Protein AF-A0A1A9S3E0-F1 (afdb_monomer_lite)

Organism: NCBI:txid1795827

Sequence (130 aa):
MSVSILYFEENRPSADYAGYGEVNRFRLPEAFEASPITLRRKGKSIAAWEFGWGAASAVYRPGSELPQQLSQFIAERLRHPCVQPVLFIFINDNHADLNPDKHQPASIPLADLPELFARKTFNGLFLIEK

Foldseek 3Di:
DWKKKKKAKDFDDDPDPPLLVCHRVDDQDPPAPWDWDWDADPNDTGIIIMRTFDDPPDDGDGPVCPLVSVLVVVVVQVVRVGIWMKMFMADPPDPVPDDLVVADEDEDESVCSVVVSVVPPRGHMYTYDD

Secondary structure (DSSP, 8-state):
-EEEEEEEEEE---S--GGGGGTT-----TT--EEEEEEEETTEEEEEEEEEEEE-SS-----TTHHHHHHHHHHHHTTSTTEEEEEEEEEES-GGG--GGGSPEEEEEGGGHHHHHHTT--SEEEEEE-

Structure (mmCIF, N/CA/C/O backbone):
data_AF-A0A1A9S3E0-F1
#
_entry.id   AF-A0A1A9S3E0-F1
#
loop_
_atom_site.group_PDB
_atom_site.id
_atom_site.type_symbol
_atom_site.label_atom_id
_atom_site.label_alt_id
_atom_site.label_comp_id
_atom_site.label_asym_id
_atom_site.label_entity_id
_atom_site.label_seq_id
_atom_site.pdbx_PDB_ins_code
_atom_site.Cartn_x
_atom_site.Cartn_y
_atom_site.Cartn_z
_atom_site.occupancy
_atom_site.B_iso_or_equiv
_atom_site.auth_seq_id
_atom_site.auth_comp_id
_atom_site.auth_asym_id
_atom_site.auth_atom_id
_atom_site.pdbx_PDB_model_num
ATOM 1 N N . MET A 1 1 ? -1.363 20.409 -11.982 1.00 60.81 1 MET A N 1
ATOM 2 C CA . MET A 1 1 ? -2.039 19.111 -11.853 1.00 60.81 1 MET A CA 1
ATOM 3 C C . MET A 1 1 ? -1.028 18.030 -12.184 1.00 60.81 1 MET A C 1
ATOM 5 O O . MET A 1 1 ? -0.553 17.980 -13.317 1.00 60.81 1 MET A O 1
ATOM 9 N N . SER A 1 2 ? -0.632 17.237 -11.203 1.00 68.88 2 SER A N 1
ATOM 10 C CA . SER A 1 2 ? 0.122 15.991 -11.390 1.00 68.88 2 SER A CA 1
ATOM 11 C C . SER A 1 2 ? -0.699 14.848 -10.813 1.00 68.88 2 SER A C 1
ATOM 13 O O . SER A 1 2 ? -1.642 15.087 -10.064 1.00 68.88 2 SER A O 1
ATOM 15 N N . VAL A 1 3 ? -0.395 13.611 -11.178 1.00 75.62 3 VAL A N 1
ATOM 16 C CA . VAL A 1 3 ? -0.936 12.461 -10.448 1.00 75.62 3 VAL A CA 1
ATOM 17 C C . VAL A 1 3 ? 0.118 12.081 -9.411 1.00 75.62 3 VAL A C 1
ATOM 19 O O . VAL A 1 3 ? 1.313 12.275 -9.635 1.00 75.62 3 VAL A O 1
ATOM 22 N N . SER A 1 4 ? -0.306 11.567 -8.268 1.00 81.62 4 SER A N 1
ATOM 23 C CA . SER A 1 4 ? 0.590 10.985 -7.270 1.00 81.62 4 SER A CA 1
ATOM 24 C C . SER A 1 4 ? 0.012 9.652 -6.807 1.00 81.62 4 SER A C 1
ATOM 26 O O . SER A 1 4 ? -1.210 9.482 -6.734 1.00 81.62 4 SER A O 1
ATOM 28 N N . ILE A 1 5 ? 0.892 8.701 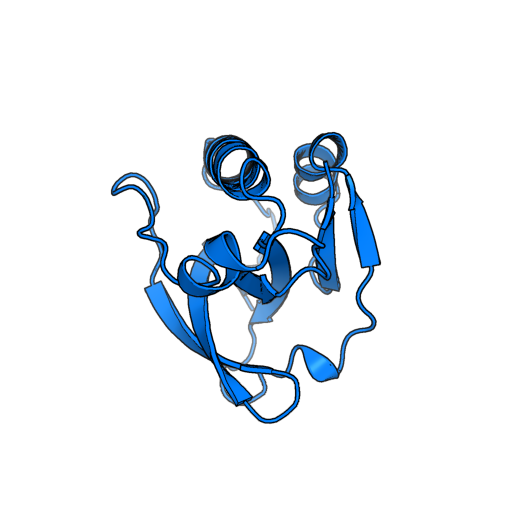-6.493 1.00 87.44 5 ILE A N 1
ATOM 29 C CA . ILE A 1 5 ? 0.526 7.450 -5.817 1.00 87.44 5 ILE A CA 1
ATOM 30 C C . ILE A 1 5 ? 1.126 7.495 -4.430 1.00 87.44 5 ILE A C 1
ATOM 32 O O . ILE A 1 5 ? 2.334 7.672 -4.302 1.00 87.44 5 ILE A O 1
ATOM 36 N N . LEU A 1 6 ? 0.319 7.247 -3.407 1.00 90.38 6 LEU A N 1
ATOM 37 C CA . LEU A 1 6 ? 0.833 6.878 -2.099 1.00 90.38 6 LEU A CA 1
ATOM 38 C C . LEU A 1 6 ? 0.734 5.377 -1.905 1.00 90.38 6 LEU A C 1
ATOM 40 O O . LEU A 1 6 ? -0.315 4.785 -2.151 1.00 90.38 6 LEU A O 1
ATOM 44 N N . TYR A 1 7 ? 1.804 4.794 -1.388 1.00 93.38 7 TYR A N 1
ATOM 45 C CA . TYR A 1 7 ? 1.800 3.459 -0.817 1.00 93.38 7 TYR A CA 1
ATOM 46 C C . TYR A 1 7 ? 1.970 3.535 0.695 1.00 93.38 7 TYR A C 1
ATOM 48 O O . TYR A 1 7 ? 2.854 4.229 1.202 1.00 93.38 7 TYR A O 1
ATOM 56 N N . PHE A 1 8 ? 1.143 2.786 1.411 1.00 94.06 8 PHE A N 1
ATOM 57 C CA . PHE A 1 8 ? 1.281 2.549 2.842 1.00 94.06 8 PHE A CA 1
ATOM 58 C C . PHE A 1 8 ? 0.666 1.199 3.203 1.00 94.06 8 PHE A C 1
ATOM 60 O O . PHE A 1 8 ? 0.013 0.552 2.385 1.00 94.06 8 PHE A O 1
ATOM 67 N N . GLU A 1 9 ? 0.872 0.769 4.444 1.00 94.44 9 GLU A N 1
ATOM 68 C CA . GLU A 1 9 ? 0.352 -0.505 4.931 1.00 94.44 9 GLU A CA 1
ATOM 69 C C . GLU A 1 9 ? -0.584 -0.303 6.121 1.00 94.44 9 GLU A C 1
ATOM 71 O O . GLU A 1 9 ? -0.327 0.502 7.019 1.00 94.44 9 GLU A O 1
ATOM 76 N N . GLU A 1 10 ? -1.672 -1.067 6.134 1.00 92.31 10 GLU A N 1
ATOM 77 C CA . GLU A 1 10 ? -2.578 -1.202 7.268 1.00 92.31 10 GLU A CA 1
ATOM 78 C C . GLU A 1 10 ? -2.469 -2.608 7.879 1.00 92.31 10 GLU A C 1
ATOM 80 O O . GLU A 1 10 ? -1.994 -3.561 7.258 1.00 92.31 10 GLU A O 1
ATOM 85 N N . ASN A 1 11 ? -2.927 -2.742 9.123 1.00 90.06 11 ASN A N 1
ATOM 86 C CA . ASN A 1 11 ? -3.035 -4.036 9.786 1.00 90.06 11 ASN A CA 1
ATOM 87 C C . ASN A 1 11 ? -4.195 -4.830 9.170 1.00 90.06 11 ASN A C 1
ATOM 89 O O . ASN A 1 11 ? -5.350 -4.407 9.265 1.00 90.06 11 ASN A O 1
ATOM 93 N N . ARG A 1 12 ? -3.905 -6.000 8.601 1.00 87.94 12 ARG A N 1
ATOM 94 C CA . ARG A 1 12 ? -4.914 -6.987 8.206 1.00 87.94 12 ARG A CA 1
ATOM 95 C C . ARG A 1 12 ? -5.275 -7.863 9.408 1.00 87.94 12 ARG A C 1
ATOM 97 O O . ARG A 1 12 ? -4.356 -8.394 10.027 1.00 87.94 12 ARG A O 1
ATOM 104 N N . PRO A 1 13 ? -6.569 -8.073 9.719 1.00 84.25 13 PRO A N 1
ATOM 105 C CA . PRO A 1 13 ? -6.980 -9.049 10.721 1.00 84.25 13 PRO A CA 1
ATOM 106 C C . PRO A 1 13 ? -6.394 -10.434 10.410 1.00 84.25 13 PRO A C 1
ATOM 108 O O . PRO A 1 13 ? -6.738 -11.059 9.411 1.00 84.25 13 PRO A O 1
ATOM 111 N N . SER A 1 14 ? -5.486 -10.889 11.266 1.00 79.19 14 SER A N 1
ATOM 112 C CA . SER A 1 14 ? -4.765 -12.158 11.162 1.00 79.19 14 SER A CA 1
ATOM 113 C C . SER A 1 14 ? -4.805 -12.884 12.506 1.00 79.19 14 SER A C 1
ATOM 115 O O . SER A 1 14 ? -4.752 -12.244 13.558 1.00 79.19 14 SER A O 1
ATOM 117 N N . ALA A 1 15 ? -4.896 -14.216 12.462 1.00 78.25 15 ALA A N 1
ATOM 118 C CA . ALA A 1 15 ? -4.786 -15.080 13.641 1.00 78.25 15 ALA A CA 1
ATOM 119 C C . ALA A 1 15 ? -3.337 -15.195 14.148 1.00 78.25 15 ALA A C 1
ATOM 121 O O . ALA A 1 15 ? -3.106 -15.478 15.321 1.00 78.25 15 ALA A O 1
ATOM 122 N N . ASP A 1 16 ? -2.366 -14.954 13.267 1.00 76.06 16 ASP A N 1
ATOM 123 C CA . ASP A 1 16 ? -0.959 -14.807 13.617 1.00 76.06 16 ASP A CA 1
ATOM 124 C C . ASP A 1 16 ? -0.673 -13.326 13.865 1.00 76.06 16 ASP A C 1
ATOM 126 O O . ASP A 1 16 ? -0.767 -12.525 12.939 1.00 76.06 16 ASP A O 1
ATOM 130 N N . TYR A 1 17 ? -0.369 -12.966 15.113 1.00 76.88 17 TYR A N 1
ATOM 131 C CA . TYR A 1 17 ? -0.098 -11.590 15.533 1.00 76.88 17 TYR A CA 1
ATOM 132 C C . TYR A 1 17 ? 1.384 -11.207 15.416 1.00 76.88 17 TYR A C 1
ATOM 134 O O . TYR A 1 17 ? 1.714 -10.025 15.542 1.00 76.88 17 TYR A O 1
ATOM 142 N N . ALA A 1 18 ? 2.283 -12.171 15.173 1.00 76.00 18 ALA A N 1
ATOM 143 C CA . ALA A 1 18 ? 3.722 -11.917 15.130 1.00 76.00 18 ALA A CA 1
ATOM 144 C C . ALA A 1 18 ? 4.102 -10.963 13.983 1.00 76.00 18 ALA A C 1
ATOM 146 O O . ALA A 1 18 ? 5.018 -10.155 14.120 1.00 76.00 18 ALA A O 1
ATOM 147 N N . GLY A 1 19 ? 3.350 -10.995 12.879 1.00 78.38 19 GLY A N 1
ATOM 148 C CA . GLY A 1 19 ? 3.583 -10.149 11.709 1.00 78.38 19 GLY A CA 1
ATOM 149 C C . GLY A 1 19 ? 3.102 -8.698 11.832 1.00 78.38 19 GLY A C 1
ATOM 150 O O . GLY A 1 19 ? 3.439 -7.894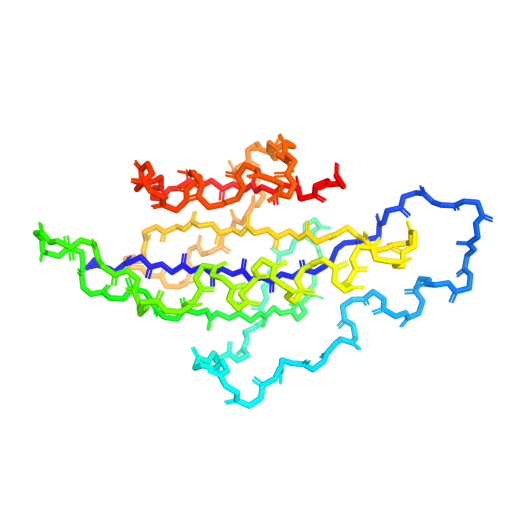 10.966 1.00 78.38 19 GLY A O 1
ATOM 151 N N . TYR A 1 20 ? 2.348 -8.312 12.872 1.00 84.56 20 TYR A N 1
ATOM 152 C CA . TYR A 1 20 ? 1.867 -6.924 12.996 1.00 84.56 20 TYR A CA 1
ATOM 153 C C . TYR A 1 20 ? 2.992 -5.915 13.236 1.00 84.56 20 TYR A C 1
ATOM 155 O O . TYR A 1 20 ? 2.855 -4.749 12.874 1.00 84.56 20 TYR A O 1
ATOM 163 N N . GLY A 1 21 ? 4.111 -6.351 13.822 1.00 82.88 21 GLY A N 1
ATOM 164 C CA . GLY A 1 21 ? 5.285 -5.498 14.020 1.00 82.88 21 GLY A CA 1
ATOM 165 C C . GLY A 1 21 ? 5.949 -5.056 12.713 1.00 82.88 21 GLY A C 1
ATOM 166 O O . GLY A 1 21 ? 6.648 -4.047 12.714 1.00 82.88 21 GLY A O 1
ATOM 167 N N . GLU A 1 22 ? 5.700 -5.777 11.617 1.00 82.75 22 GLU A N 1
ATOM 168 C CA . GLU A 1 22 ? 6.269 -5.525 10.288 1.00 82.75 22 GLU A CA 1
ATOM 169 C C . GLU A 1 22 ? 5.403 -4.590 9.434 1.00 82.75 22 GLU A C 1
ATOM 171 O O . GLU A 1 22 ? 5.854 -4.097 8.396 1.00 82.75 22 GLU A O 1
ATOM 176 N N . VAL A 1 23 ? 4.158 -4.342 9.855 1.00 87.19 23 VAL A N 1
ATOM 177 C CA . VAL A 1 23 ? 3.221 -3.487 9.125 1.00 87.19 23 VAL A CA 1
ATOM 178 C C . VAL A 1 23 ? 3.735 -2.057 9.131 1.00 87.19 23 VAL A C 1
ATOM 180 O O . VAL A 1 23 ? 4.006 -1.466 10.178 1.00 87.19 23 VAL A O 1
ATOM 183 N N . ASN A 1 24 ? 3.854 -1.494 7.933 1.00 85.19 24 ASN A N 1
ATOM 184 C CA . ASN A 1 24 ? 4.359 -0.151 7.685 1.00 85.19 24 ASN A CA 1
ATOM 185 C C . ASN A 1 24 ? 5.829 0.052 8.108 1.00 85.19 24 ASN A C 1
ATOM 187 O O . ASN A 1 24 ? 6.285 1.183 8.273 1.00 85.19 24 ASN A O 1
ATOM 191 N N . ARG A 1 25 ? 6.581 -1.047 8.274 1.00 83.81 25 ARG A N 1
ATOM 192 C CA . ARG A 1 25 ? 8.027 -1.066 8.552 1.00 83.81 25 ARG A CA 1
ATOM 193 C C . ARG A 1 25 ? 8.822 -1.653 7.388 1.00 83.81 25 ARG A C 1
ATOM 195 O O . ARG A 1 25 ? 9.680 -2.511 7.565 1.00 83.81 25 ARG A O 1
ATOM 202 N N . PHE A 1 26 ? 8.540 -1.188 6.180 1.00 84.62 26 PHE A N 1
ATOM 203 C CA . PHE A 1 26 ? 9.269 -1.582 4.978 1.00 84.62 26 PHE A CA 1
ATOM 204 C C . PHE A 1 26 ? 10.297 -0.518 4.581 1.00 84.62 26 PHE A C 1
ATOM 206 O O . PHE A 1 26 ? 10.203 0.652 4.955 1.00 84.62 26 PHE A O 1
ATOM 213 N N . ARG A 1 27 ? 11.274 -0.932 3.777 1.00 83.06 27 ARG A N 1
ATOM 214 C CA . ARG A 1 27 ? 12.124 -0.026 3.005 1.00 83.06 27 ARG A CA 1
ATOM 215 C C . ARG A 1 27 ? 11.789 -0.220 1.540 1.00 83.06 27 ARG A C 1
ATOM 217 O O . ARG A 1 27 ? 11.708 -1.363 1.089 1.00 83.06 27 ARG A O 1
ATOM 224 N N . LEU A 1 28 ? 11.577 0.876 0.820 1.00 84.19 28 LEU A N 1
ATOM 225 C CA . LEU A 1 28 ? 11.474 0.788 -0.627 1.00 84.19 28 LEU A CA 1
ATOM 226 C C . LEU A 1 28 ? 12.845 0.418 -1.212 1.00 84.19 28 LEU A C 1
ATOM 228 O O . LEU A 1 28 ? 13.858 0.949 -0.752 1.00 84.19 28 LEU A O 1
ATOM 232 N N . PRO A 1 29 ? 12.890 -0.492 -2.197 1.00 81.31 29 PRO A N 1
ATOM 233 C CA . PRO A 1 29 ? 14.074 -0.702 -3.021 1.00 81.31 29 PRO A CA 1
ATOM 234 C C . PRO A 1 29 ? 14.611 0.612 -3.604 1.00 81.31 29 PRO A C 1
ATOM 236 O O . PRO A 1 29 ? 13.826 1.474 -3.989 1.00 81.31 29 PRO A O 1
ATOM 239 N N . GLU A 1 30 ? 15.935 0.734 -3.738 1.00 73.69 30 GLU A N 1
ATOM 240 C CA . GLU A 1 30 ? 16.599 1.939 -4.280 1.00 73.69 30 GLU A CA 1
ATOM 241 C C . GLU A 1 30 ? 16.153 2.295 -5.706 1.00 73.69 30 GLU A C 1
ATOM 243 O O . GLU A 1 30 ? 16.253 3.444 -6.117 1.00 73.69 30 GLU A O 1
ATOM 248 N N . ALA A 1 31 ? 15.622 1.316 -6.447 1.00 73.38 31 ALA A N 1
ATOM 249 C CA . ALA A 1 31 ? 15.058 1.511 -7.779 1.00 73.38 31 ALA A CA 1
ATOM 250 C C . ALA A 1 31 ? 13.796 2.396 -7.792 1.00 73.38 31 ALA A C 1
ATOM 252 O O . ALA A 1 31 ? 13.410 2.884 -8.852 1.00 73.38 31 ALA A O 1
ATOM 253 N N . PHE A 1 32 ? 13.141 2.600 -6.644 1.00 76.44 32 PHE A N 1
ATOM 254 C CA . PHE A 1 32 ? 11.983 3.479 -6.558 1.00 76.44 32 PHE A CA 1
ATOM 255 C C . PHE A 1 32 ? 12.402 4.936 -6.372 1.00 76.44 32 PHE A C 1
ATOM 257 O O . PHE A 1 32 ? 12.920 5.329 -5.328 1.00 76.44 32 PHE A O 1
ATOM 264 N N . GLU A 1 33 ? 12.044 5.770 -7.342 1.00 79.12 33 GLU A N 1
ATOM 265 C CA . GLU A 1 33 ? 12.015 7.220 -7.167 1.00 79.12 33 GLU A CA 1
ATOM 266 C C . GLU A 1 33 ? 10.769 7.607 -6.353 1.00 79.12 33 GLU A C 1
ATOM 268 O O . GLU A 1 33 ? 9.690 7.862 -6.892 1.00 79.12 33 GLU A O 1
ATOM 273 N N . ALA A 1 34 ? 10.904 7.594 -5.026 1.00 83.25 34 ALA A N 1
ATOM 274 C CA . ALA A 1 34 ? 9.818 7.879 -4.096 1.00 83.25 34 ALA A CA 1
ATOM 275 C C . ALA A 1 34 ? 10.262 8.807 -2.964 1.00 83.25 34 ALA A C 1
ATOM 277 O O . ALA A 1 34 ? 11.401 8.753 -2.500 1.00 83.25 34 ALA A O 1
ATOM 278 N N . SER A 1 35 ? 9.339 9.636 -2.482 1.00 84.81 35 SER A N 1
ATOM 279 C CA . SER A 1 35 ? 9.559 10.522 -1.339 1.00 84.81 35 SER A CA 1
ATOM 280 C C . SER A 1 35 ? 8.808 10.012 -0.109 1.00 84.81 35 SER A C 1
ATOM 282 O O . SER A 1 35 ? 7.634 9.649 -0.219 1.00 84.81 35 SER A O 1
ATOM 284 N N . PRO A 1 36 ? 9.436 9.980 1.078 1.00 87.81 36 PRO A N 1
ATOM 285 C CA . PRO A 1 36 ? 8.726 9.651 2.303 1.00 87.81 36 PRO A CA 1
ATOM 286 C C . PRO A 1 36 ? 7.763 10.790 2.657 1.00 87.81 36 PRO A C 1
ATOM 288 O O . PRO A 1 36 ? 8.137 11.963 2.658 1.00 87.81 36 PRO A O 1
ATOM 291 N N . ILE A 1 37 ? 6.529 10.442 3.007 1.00 87.00 37 ILE A N 1
ATOM 292 C CA . ILE A 1 37 ? 5.504 11.386 3.451 1.00 87.00 37 ILE A CA 1
ATOM 293 C C . ILE A 1 37 ? 4.823 10.853 4.711 1.00 87.00 37 ILE A C 1
ATOM 295 O O . ILE A 1 37 ? 4.720 9.649 4.941 1.00 87.00 37 ILE A O 1
ATOM 299 N N . THR A 1 38 ? 4.358 11.764 5.560 1.00 87.81 38 THR A N 1
ATOM 300 C CA . THR A 1 38 ? 3.471 11.419 6.674 1.00 87.81 38 THR A CA 1
ATOM 301 C C . THR A 1 38 ? 2.053 11.806 6.303 1.00 87.81 38 THR A C 1
ATOM 303 O O . THR A 1 38 ? 1.802 12.963 5.973 1.00 87.81 38 THR A O 1
ATOM 306 N N . LEU A 1 39 ? 1.122 10.857 6.387 1.00 86.81 39 LEU A N 1
ATOM 307 C CA . LEU A 1 39 ? -0.291 11.110 6.120 1.00 86.81 39 LEU A CA 1
ATOM 308 C C . LEU A 1 39 ? -1.156 10.736 7.320 1.00 86.81 39 LEU A C 1
ATOM 310 O O . LEU A 1 39 ? -0.775 9.915 8.158 1.00 86.81 39 LEU A O 1
ATOM 314 N N . ARG A 1 40 ? -2.337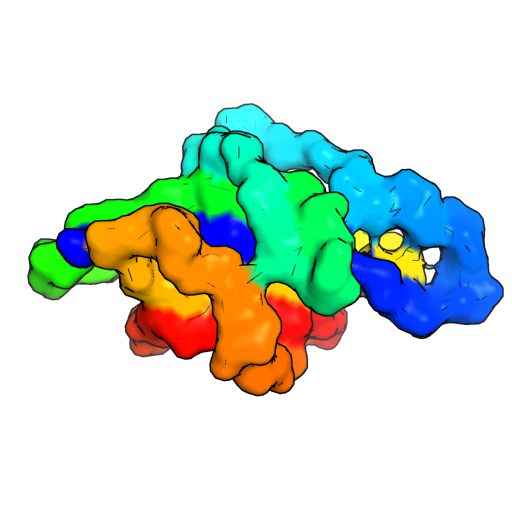 11.351 7.407 1.00 86.94 40 ARG A N 1
ATOM 315 C CA . ARG A 1 40 ? -3.320 11.056 8.450 1.00 86.94 40 ARG A CA 1
ATOM 316 C C . ARG A 1 40 ? -4.354 10.071 7.911 1.00 86.94 40 ARG A C 1
ATOM 318 O O . ARG A 1 40 ? -5.001 10.347 6.907 1.00 86.94 40 ARG A O 1
ATOM 325 N N . ARG A 1 41 ? -4.502 8.931 8.583 1.00 86.19 41 ARG A N 1
ATOM 326 C CA . ARG A 1 41 ? -5.432 7.853 8.219 1.00 86.19 41 ARG A CA 1
ATOM 327 C C . ARG A 1 41 ? -6.129 7.340 9.467 1.00 86.19 41 ARG A C 1
ATOM 329 O O . ARG A 1 41 ? -5.454 6.985 10.436 1.00 86.19 41 ARG A O 1
ATOM 336 N N . LYS A 1 42 ? -7.466 7.299 9.473 1.00 86.25 42 LYS A N 1
ATOM 337 C CA . LYS A 1 42 ? -8.263 6.800 10.616 1.00 86.25 42 LYS A CA 1
ATOM 338 C C . LYS A 1 42 ? -7.835 7.439 11.953 1.00 86.25 42 LYS A C 1
ATOM 340 O O . LYS A 1 42 ? -7.705 6.770 12.977 1.00 86.25 42 LYS A O 1
ATOM 345 N N . GLY A 1 43 ? -7.538 8.740 11.923 1.00 83.56 43 GLY A N 1
ATOM 346 C CA . GLY A 1 43 ? -7.106 9.516 13.091 1.00 83.56 43 GLY A CA 1
ATOM 347 C C . GLY A 1 43 ? -5.646 9.333 13.532 1.00 83.56 43 GLY A C 1
ATOM 348 O O . GLY A 1 43 ? -5.228 10.028 14.457 1.00 83.56 43 GLY A O 1
ATOM 349 N N . LYS A 1 44 ? -4.857 8.472 12.876 1.00 85.62 44 LYS A N 1
ATOM 350 C CA . LYS A 1 44 ? -3.441 8.220 13.190 1.00 85.62 44 LYS A CA 1
ATOM 351 C C . LYS A 1 44 ? -2.521 8.801 12.118 1.00 85.62 44 LYS A C 1
ATOM 353 O O . LYS A 1 44 ? -2.886 8.833 10.946 1.00 85.62 44 LYS A O 1
ATOM 358 N N . SER A 1 45 ? -1.327 9.226 12.519 1.00 86.12 45 SER A N 1
ATOM 359 C CA . SER A 1 45 ? -0.246 9.540 11.581 1.00 86.12 45 SER A CA 1
ATOM 360 C C . SER A 1 45 ? 0.446 8.247 11.172 1.00 86.12 45 SER A C 1
ATOM 362 O O . SER A 1 45 ? 0.875 7.483 12.038 1.00 86.12 45 SER A O 1
ATOM 364 N N . ILE A 1 46 ? 0.546 8.000 9.871 1.00 87.69 46 ILE A N 1
ATOM 365 C CA . ILE A 1 46 ? 1.231 6.834 9.318 1.00 87.69 46 ILE A CA 1
ATOM 366 C C . ILE A 1 46 ? 2.311 7.278 8.335 1.00 87.69 46 ILE A C 1
ATOM 368 O O . ILE A 1 46 ? 2.157 8.283 7.637 1.00 87.69 46 ILE A O 1
ATOM 372 N N . ALA A 1 47 ? 3.406 6.520 8.300 1.00 88.44 47 ALA A N 1
ATOM 373 C CA . ALA A 1 47 ? 4.396 6.646 7.245 1.00 88.44 47 ALA A CA 1
ATOM 374 C C . ALA A 1 47 ? 3.790 6.146 5.931 1.00 88.44 47 ALA A C 1
ATOM 376 O O . ALA A 1 47 ? 3.035 5.172 5.921 1.00 88.44 47 ALA A O 1
ATOM 377 N N . ALA A 1 48 ? 4.114 6.828 4.847 1.00 90.81 48 ALA A N 1
ATOM 378 C CA . ALA A 1 48 ? 3.757 6.443 3.501 1.00 90.81 48 ALA A CA 1
ATOM 379 C C . ALA A 1 48 ? 4.869 6.871 2.550 1.00 90.81 48 ALA A C 1
ATOM 381 O O . ALA A 1 48 ? 5.747 7.664 2.900 1.00 90.81 48 ALA A O 1
ATOM 382 N N . TRP A 1 49 ? 4.809 6.350 1.337 1.00 90.38 49 TRP A N 1
ATOM 383 C CA . TRP A 1 49 ? 5.724 6.720 0.275 1.00 90.38 49 TRP A CA 1
ATOM 384 C C . TRP A 1 49 ? 4.952 7.245 -0.909 1.00 90.38 49 TRP A C 1
ATOM 386 O O . TRP A 1 49 ? 4.024 6.595 -1.385 1.00 90.38 49 TRP A O 1
ATOM 396 N N . GLU A 1 50 ? 5.345 8.425 -1.359 1.00 87.69 50 GLU A N 1
ATOM 397 C CA . GLU A 1 50 ? 4.808 9.061 -2.541 1.00 87.69 50 GLU A CA 1
ATOM 398 C C . GLU A 1 50 ? 5.687 8.759 -3.747 1.00 87.69 50 GLU A C 1
ATOM 400 O O . GLU A 1 50 ? 6.866 9.111 -3.773 1.00 87.69 50 GLU A O 1
ATOM 405 N N . PHE A 1 51 ? 5.088 8.162 -4.767 1.00 85.00 51 PHE A N 1
ATOM 406 C CA . PHE A 1 51 ? 5.676 8.051 -6.092 1.00 85.00 51 PHE A CA 1
ATOM 407 C C . PHE A 1 51 ? 5.154 9.226 -6.917 1.00 85.00 51 PHE A C 1
ATOM 409 O O . PHE A 1 51 ? 3.950 9.323 -7.187 1.00 85.00 51 PHE A O 1
ATOM 416 N N . GLY A 1 52 ? 6.054 10.144 -7.272 1.00 67.38 52 GLY A N 1
ATOM 417 C CA . GLY A 1 52 ? 5.718 11.296 -8.103 1.00 67.38 52 GLY A CA 1
ATOM 418 C C . GLY A 1 52 ? 5.329 10.833 -9.503 1.00 67.38 52 GLY A C 1
ATOM 419 O O . GLY A 1 52 ? 6.097 10.132 -10.160 1.00 67.38 52 GLY A O 1
ATOM 420 N N . TRP A 1 53 ? 4.137 11.206 -9.975 1.00 63.03 53 TRP A N 1
ATOM 421 C CA . TRP A 1 53 ? 3.577 10.640 -11.202 1.00 63.03 53 TRP A CA 1
ATOM 422 C C . TRP A 1 53 ? 3.208 11.705 -12.232 1.00 63.03 53 TRP A C 1
ATOM 424 O O . TRP A 1 53 ? 2.045 11.904 -12.571 1.00 63.03 53 TRP A O 1
ATOM 434 N N . GLY A 1 54 ? 4.246 12.355 -12.768 1.00 53.81 54 GLY A N 1
ATOM 435 C CA . GLY A 1 54 ? 4.211 13.153 -14.000 1.00 53.81 54 GLY A CA 1
ATOM 436 C C . GLY A 1 54 ? 3.253 14.358 -14.026 1.00 53.81 54 GLY A C 1
ATOM 437 O O . GLY A 1 54 ? 2.336 14.511 -13.224 1.00 53.81 54 GLY A O 1
ATOM 438 N N . ALA A 1 55 ? 3.456 15.258 -14.990 1.00 47.91 55 ALA A N 1
ATOM 439 C CA . ALA A 1 55 ? 2.512 16.344 -15.250 1.00 47.91 55 ALA A CA 1
ATOM 440 C C . ALA A 1 55 ? 1.225 15.787 -15.887 1.00 47.91 55 ALA A C 1
ATOM 442 O O . ALA A 1 55 ? 1.283 15.020 -16.846 1.00 47.91 55 ALA A O 1
ATOM 443 N N . ALA A 1 56 ? 0.054 16.212 -15.408 1.00 50.28 56 ALA A N 1
ATOM 444 C CA . ALA A 1 56 ? -1.245 15.769 -15.921 1.00 50.28 56 ALA A CA 1
ATOM 445 C C . ALA A 1 56 ? -1.579 16.304 -17.332 1.00 50.28 56 ALA A C 1
ATOM 447 O O . ALA A 1 56 ? -2.637 15.985 -17.873 1.00 50.28 56 ALA A O 1
ATOM 448 N N . SER A 1 57 ? -0.712 17.108 -17.964 1.00 41.59 57 SER A N 1
ATOM 449 C CA . SER A 1 57 ? -0.971 17.614 -19.313 1.00 41.59 57 SER A CA 1
ATOM 450 C C . SER A 1 57 ? -0.669 16.553 -20.384 1.00 41.59 57 SER A C 1
ATOM 452 O O . SER A 1 57 ? 0.475 16.315 -20.764 1.00 41.59 57 SER A O 1
ATOM 454 N N . ALA A 1 58 ? -1.759 15.974 -20.888 1.00 43.66 58 ALA A N 1
ATOM 455 C CA . ALA A 1 58 ? -1.967 15.250 -22.148 1.00 43.66 58 ALA A CA 1
ATOM 456 C C . ALA A 1 58 ? -1.540 13.778 -22.282 1.00 43.66 58 ALA A C 1
ATOM 458 O O . ALA A 1 58 ? -2.230 13.055 -22.999 1.00 43.66 58 ALA A O 1
ATOM 459 N N . VAL A 1 59 ? -0.512 13.258 -21.607 1.00 48.03 59 VAL A N 1
ATOM 460 C CA . VAL A 1 59 ? -0.254 11.804 -21.648 1.00 48.03 59 VAL A CA 1
ATOM 461 C C . VAL A 1 59 ? 0.332 11.327 -20.328 1.00 48.03 59 VAL A C 1
ATOM 463 O O . VAL A 1 59 ? 1.535 11.398 -20.104 1.00 48.03 59 VAL A O 1
ATOM 466 N N . TYR A 1 60 ? -0.529 10.776 -19.476 1.00 50.66 60 TYR A N 1
ATOM 467 C CA . TYR A 1 60 ? -0.108 9.877 -18.407 1.00 50.66 60 TYR A CA 1
ATOM 468 C C . TYR A 1 60 ? 0.797 8.785 -18.994 1.00 50.66 60 TYR A C 1
ATOM 470 O O . TYR A 1 60 ? 0.365 8.005 -19.850 1.00 50.66 60 TYR A O 1
ATOM 478 N N . ARG A 1 61 ? 2.054 8.760 -18.551 1.00 52.91 61 ARG A N 1
ATOM 479 C CA . ARG A 1 61 ? 3.003 7.677 -18.796 1.00 52.91 61 ARG A CA 1
ATOM 480 C C . ARG A 1 61 ? 3.678 7.382 -17.462 1.00 52.91 61 ARG A C 1
ATOM 482 O O . ARG A 1 61 ? 4.471 8.213 -17.022 1.00 52.91 61 ARG A O 1
ATOM 489 N N . PRO A 1 62 ? 3.359 6.271 -16.777 1.00 54.16 62 PRO A N 1
ATOM 490 C CA . PRO A 1 62 ? 4.242 5.812 -15.717 1.00 54.16 62 PRO A CA 1
ATOM 491 C C . PRO A 1 62 ? 5.657 5.689 -16.288 1.00 54.16 62 PRO A C 1
ATOM 493 O O . PRO A 1 62 ? 5.816 5.387 -17.477 1.00 54.16 62 PRO A O 1
ATOM 496 N N . GLY A 1 63 ? 6.680 5.901 -15.453 1.00 59.56 63 GLY A N 1
ATOM 497 C CA . GLY A 1 63 ? 7.992 5.337 -15.766 1.00 59.56 63 GLY A CA 1
ATOM 498 C C . GLY A 1 63 ? 7.762 3.869 -16.117 1.00 59.56 63 GLY A C 1
ATOM 499 O O . GLY A 1 63 ? 6.997 3.201 -15.417 1.00 59.56 63 GLY A O 1
ATOM 500 N N . SER A 1 64 ? 8.306 3.405 -17.242 1.00 65.31 64 SER A N 1
ATOM 501 C CA . SER A 1 64 ? 7.894 2.147 -17.888 1.00 65.31 64 SER A CA 1
ATOM 502 C C . SER A 1 64 ? 7.899 0.936 -16.953 1.00 65.31 64 SER A C 1
ATOM 504 O O . SER A 1 64 ? 7.178 -0.026 -17.195 1.00 65.31 64 SER A O 1
ATOM 506 N N . GLU A 1 65 ? 8.672 1.006 -15.871 1.00 76.75 65 GLU A N 1
ATOM 507 C CA . G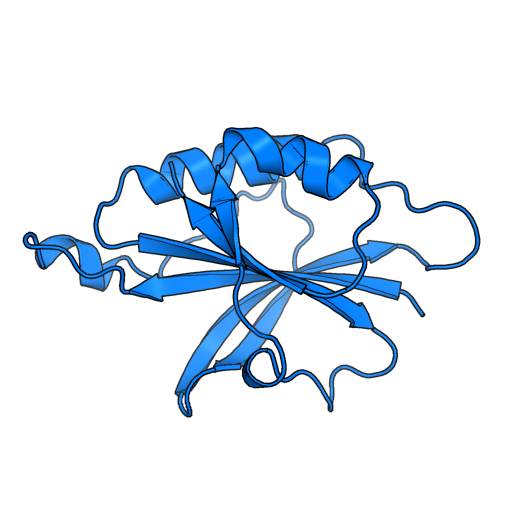LU A 1 65 ? 8.883 -0.079 -14.922 1.00 76.75 65 GLU A CA 1
ATOM 508 C C . GLU A 1 65 ? 8.107 0.069 -13.604 1.00 76.75 65 GLU A C 1
ATOM 510 O O . GLU A 1 65 ? 7.917 -0.934 -12.921 1.00 76.75 65 GLU A O 1
ATOM 515 N N . LEU A 1 66 ? 7.596 1.258 -13.245 1.00 79.25 66 LEU A N 1
ATOM 516 C CA . LEU A 1 66 ? 6.958 1.494 -11.937 1.00 79.25 66 LEU A CA 1
ATOM 517 C C . LEU A 1 66 ? 5.777 0.542 -11.660 1.00 79.25 66 LEU A C 1
ATOM 519 O O . LEU A 1 66 ? 5.742 -0.034 -10.573 1.00 79.25 66 LEU A O 1
ATOM 523 N N .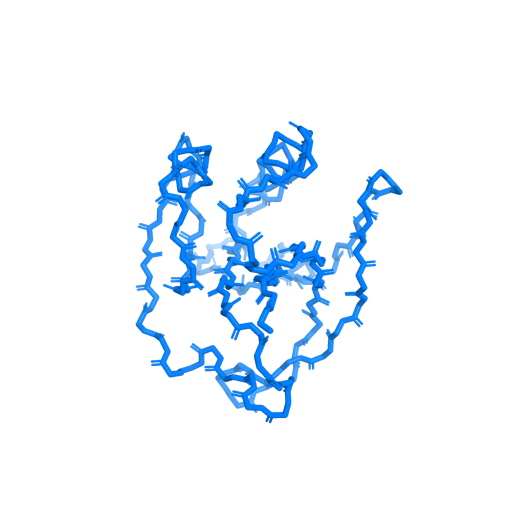 PRO A 1 67 ? 4.831 0.306 -12.597 1.00 82.12 67 PRO A N 1
ATOM 524 C CA . PRO A 1 67 ? 3.738 -0.642 -12.381 1.00 82.12 67 PRO A CA 1
ATOM 525 C C . PRO A 1 67 ? 4.237 -2.049 -12.050 1.00 82.12 67 PRO A C 1
ATOM 527 O O . PRO A 1 67 ? 3.705 -2.707 -11.157 1.00 82.12 67 PRO A O 1
ATOM 530 N N . GLN A 1 68 ? 5.279 -2.503 -12.748 1.00 84.31 68 GLN A N 1
ATOM 531 C CA . GLN A 1 68 ? 5.857 -3.828 -12.561 1.00 84.31 68 GLN A CA 1
ATOM 532 C C . GLN A 1 68 ? 6.634 -3.915 -11.244 1.00 84.31 68 GLN A C 1
ATOM 534 O O . GLN A 1 68 ? 6.410 -4.845 -10.471 1.00 84.31 68 GLN A O 1
ATOM 539 N N . GLN A 1 69 ? 7.492 -2.932 -10.961 1.00 87.25 69 GLN A N 1
ATOM 540 C CA . GLN A 1 69 ? 8.267 -2.847 -9.724 1.00 87.25 69 GLN A CA 1
ATOM 541 C C . GLN A 1 69 ? 7.345 -2.781 -8.502 1.00 87.25 69 GLN A C 1
ATOM 543 O O . GLN A 1 69 ? 7.536 -3.529 -7.543 1.00 87.25 69 GLN A O 1
ATOM 548 N N . LEU A 1 70 ? 6.302 -1.943 -8.545 1.00 88.81 70 LEU A N 1
ATOM 549 C CA . LEU A 1 70 ? 5.341 -1.813 -7.451 1.00 88.81 70 LEU A CA 1
ATOM 550 C C . LEU A 1 70 ? 4.521 -3.093 -7.267 1.00 88.81 70 LEU A C 1
ATOM 552 O O . LEU A 1 70 ? 4.331 -3.526 -6.135 1.00 88.81 70 LEU A O 1
ATOM 556 N N . SER A 1 71 ? 4.101 -3.743 -8.357 1.00 90.31 71 SER A N 1
ATOM 557 C CA . SER A 1 71 ? 3.399 -5.032 -8.279 1.00 90.31 71 SER A CA 1
ATOM 558 C C . SER A 1 71 ? 4.269 -6.112 -7.633 1.00 90.31 71 SER A C 1
ATOM 560 O O . SER A 1 71 ? 3.810 -6.816 -6.737 1.00 90.31 71 SER A O 1
ATOM 562 N N . GLN A 1 72 ? 5.539 -6.219 -8.035 1.00 91.19 72 GLN A N 1
ATOM 563 C CA . GLN A 1 72 ? 6.488 -7.171 -7.449 1.00 91.19 72 GLN A CA 1
ATOM 564 C C . GLN A 1 72 ? 6.742 -6.879 -5.969 1.00 91.19 72 GLN A C 1
ATOM 566 O O . GLN A 1 72 ? 6.710 -7.786 -5.140 1.00 91.19 72 GLN A O 1
ATOM 571 N N . PHE A 1 73 ? 6.939 -5.609 -5.622 1.00 92.00 73 PHE A N 1
ATOM 572 C CA . PHE A 1 73 ? 7.125 -5.192 -4.241 1.00 92.00 73 PHE A CA 1
ATOM 573 C C . PHE A 1 73 ? 5.902 -5.533 -3.376 1.00 92.00 73 PHE A C 1
ATOM 575 O O . PHE A 1 73 ? 6.046 -6.154 -2.324 1.00 92.00 73 PHE A O 1
ATOM 582 N N . ILE A 1 74 ? 4.689 -5.214 -3.837 1.00 93.38 74 ILE A N 1
ATOM 583 C CA . ILE A 1 74 ? 3.452 -5.534 -3.113 1.00 93.38 74 ILE A CA 1
ATOM 584 C C . ILE A 1 74 ? 3.262 -7.052 -2.980 1.00 93.38 74 ILE A C 1
ATOM 586 O O . ILE A 1 74 ? 2.818 -7.513 -1.927 1.00 93.38 74 ILE A O 1
ATOM 590 N N . ALA A 1 75 ? 3.645 -7.839 -3.992 1.00 93.06 75 ALA A N 1
ATOM 591 C CA . ALA A 1 75 ? 3.609 -9.301 -3.929 1.00 93.06 75 ALA A CA 1
ATOM 592 C C . ALA A 1 75 ? 4.430 -9.846 -2.751 1.00 93.06 75 ALA A C 1
ATOM 594 O O . ALA A 1 75 ? 3.957 -10.712 -2.013 1.00 93.06 75 ALA A O 1
ATOM 595 N N . GLU A 1 76 ? 5.636 -9.311 -2.540 1.00 92.06 76 GLU A N 1
ATOM 596 C CA . GLU A 1 76 ? 6.483 -9.675 -1.400 1.00 92.06 76 GLU A CA 1
ATOM 597 C C . GLU A 1 76 ? 5.839 -9.272 -0.075 1.00 92.06 76 GLU A C 1
ATOM 599 O O . GLU A 1 76 ? 5.803 -10.063 0.869 1.00 92.06 76 GLU A O 1
ATOM 604 N N . ARG A 1 77 ? 5.255 -8.072 -0.006 1.00 92.31 77 ARG A N 1
ATOM 605 C CA . ARG A 1 77 ? 4.580 -7.594 1.209 1.00 92.31 77 ARG A CA 1
ATOM 606 C C . ARG A 1 77 ? 3.358 -8.440 1.564 1.00 92.31 77 ARG A C 1
ATOM 608 O O . ARG A 1 77 ? 3.173 -8.773 2.732 1.00 92.31 77 ARG A O 1
ATOM 615 N N . LEU A 1 78 ? 2.595 -8.897 0.572 1.00 91.38 78 LEU A N 1
ATOM 616 C CA . LEU A 1 78 ? 1.452 -9.797 0.759 1.00 91.38 78 LEU A CA 1
ATOM 617 C C . LEU A 1 78 ? 1.833 -11.203 1.250 1.00 91.38 78 LEU A C 1
ATOM 619 O O . LEU A 1 78 ? 0.951 -11.946 1.692 1.00 91.38 78 LEU A O 1
ATOM 623 N N . ARG A 1 79 ? 3.115 -11.600 1.227 1.00 89.50 79 ARG A N 1
ATOM 624 C CA . ARG A 1 79 ? 3.557 -12.849 1.878 1.00 89.50 79 ARG A CA 1
ATOM 625 C C . ARG A 1 79 ? 3.321 -12.809 3.388 1.00 89.50 79 ARG A C 1
ATOM 627 O O . ARG A 1 79 ? 3.076 -13.856 3.983 1.00 89.50 79 ARG A O 1
ATOM 634 N N . HIS A 1 80 ? 3.308 -11.617 3.985 1.00 87.94 80 HIS A N 1
ATOM 635 C CA . HIS A 1 80 ? 3.010 -11.420 5.397 1.00 87.94 80 HIS A CA 1
ATOM 636 C C . HIS A 1 80 ? 1.488 -11.334 5.624 1.00 87.94 80 HIS A C 1
ATOM 638 O O . HIS A 1 80 ? 0.846 -10.403 5.136 1.00 87.94 80 HIS A O 1
ATOM 644 N N . PRO A 1 81 ? 0.878 -12.251 6.399 1.00 87.19 81 PRO A N 1
ATOM 645 C CA . PRO A 1 81 ? -0.580 -12.316 6.557 1.00 87.19 81 PRO A CA 1
ATOM 646 C C . PRO A 1 81 ? -1.180 -11.104 7.287 1.00 87.19 81 PRO A C 1
ATOM 648 O O . PRO A 1 81 ? -2.361 -10.816 7.124 1.00 87.19 81 PRO A O 1
ATOM 651 N N . CYS A 1 82 ? -0.367 -10.386 8.066 1.00 90.31 82 CYS A N 1
ATOM 652 C CA . CYS A 1 82 ? -0.771 -9.191 8.812 1.00 90.31 82 CYS A CA 1
ATOM 653 C C . CYS A 1 82 ? -0.734 -7.903 7.984 1.00 90.31 82 CYS A C 1
ATOM 655 O O . CYS A 1 82 ? -1.228 -6.877 8.449 1.00 90.31 82 CYS A O 1
ATOM 657 N N . VAL A 1 83 ? -0.116 -7.925 6.801 1.00 91.56 83 VAL A N 1
ATOM 658 C CA . VAL A 1 83 ? 0.076 -6.728 5.981 1.00 91.56 83 VAL A CA 1
ATOM 659 C C . VAL A 1 83 ? -1.107 -6.572 5.035 1.00 91.56 83 VAL A C 1
ATOM 661 O O . VAL A 1 83 ? -1.410 -7.459 4.238 1.00 91.56 83 VAL A O 1
ATOM 664 N N . GLN A 1 84 ? -1.765 -5.418 5.114 1.00 94.06 84 GLN A N 1
ATOM 665 C CA . GLN A 1 84 ? -2.694 -4.931 4.105 1.00 94.06 84 GLN A CA 1
ATOM 666 C C . GLN A 1 84 ? -2.002 -3.811 3.320 1.00 94.06 84 GLN A C 1
ATOM 668 O O . GLN A 1 84 ? -1.954 -2.683 3.811 1.00 94.06 84 GLN A O 1
ATOM 673 N N . PRO A 1 85 ? -1.477 -4.078 2.116 1.00 94.75 85 PRO A N 1
ATOM 674 C CA . PRO A 1 85 ? -0.966 -3.023 1.258 1.00 94.75 85 PRO A CA 1
ATOM 675 C C . PRO A 1 85 ? -2.118 -2.136 0.784 1.00 94.75 85 PRO A C 1
ATOM 677 O O . PRO A 1 85 ? -3.203 -2.630 0.448 1.00 94.75 85 PRO A O 1
ATOM 680 N N . VAL A 1 86 ? -1.884 -0.827 0.767 1.00 94.94 86 VAL A N 1
ATOM 681 C CA . VAL A 1 86 ? -2.862 0.178 0.357 1.00 94.94 86 VAL A CA 1
ATOM 682 C C . VAL A 1 86 ? -2.224 1.131 -0.642 1.00 94.94 86 VAL A C 1
ATOM 684 O O . VAL A 1 86 ? -1.141 1.665 -0.399 1.00 94.94 86 VAL A O 1
ATOM 687 N N . LEU A 1 87 ? -2.920 1.358 -1.754 1.00 93.56 87 LEU A N 1
ATOM 688 C CA . LEU A 1 87 ? -2.573 2.376 -2.736 1.00 93.56 87 LEU A CA 1
ATOM 689 C C . LEU A 1 87 ? -3.602 3.494 -2.713 1.00 93.56 87 LEU A C 1
ATOM 691 O O . LEU A 1 87 ? -4.802 3.250 -2.802 1.00 93.56 87 LEU A O 1
ATOM 695 N N . PHE A 1 88 ? -3.133 4.730 -2.629 1.00 91.38 88 PHE A N 1
ATOM 696 C CA . PHE A 1 88 ? -3.969 5.909 -2.783 1.00 91.38 88 PHE A CA 1
ATOM 697 C C . PHE A 1 88 ? -3.499 6.699 -3.997 1.00 91.38 88 PHE A C 1
ATOM 699 O O . PHE A 1 88 ? -2.404 7.253 -3.991 1.00 91.38 88 PHE A O 1
ATOM 706 N N . ILE A 1 89 ? -4.316 6.722 -5.046 1.00 88.19 89 ILE A N 1
ATOM 707 C CA . ILE A 1 89 ? -4.043 7.483 -6.265 1.00 88.19 89 ILE A CA 1
ATOM 708 C C . ILE A 1 89 ? -4.871 8.755 -6.194 1.00 88.19 89 ILE A C 1
ATOM 710 O O . ILE A 1 89 ? -6.064 8.684 -5.908 1.00 88.19 89 ILE A O 1
ATOM 714 N N . PHE A 1 90 ? -4.259 9.906 -6.447 1.00 82.31 90 PHE A N 1
ATOM 715 C CA . PHE A 1 90 ? -4.955 11.187 -6.420 1.00 82.31 90 PHE A CA 1
ATOM 716 C C . PHE A 1 90 ? -4.348 12.171 -7.419 1.00 82.31 90 PHE A C 1
ATOM 718 O O . PHE A 1 90 ? -3.177 12.069 -7.796 1.00 82.31 90 PHE A O 1
ATOM 725 N N . ILE A 1 91 ? -5.161 13.143 -7.837 1.00 78.19 91 ILE A N 1
ATOM 726 C CA . ILE A 1 91 ? -4.694 14.301 -8.596 1.00 78.19 91 ILE A CA 1
ATOM 727 C C . ILE A 1 91 ? -4.209 15.331 -7.588 1.00 78.19 91 ILE A C 1
ATOM 729 O O . ILE A 1 91 ? -4.947 15.777 -6.709 1.00 78.19 91 ILE A O 1
ATOM 733 N N . ASN A 1 92 ? -2.942 15.673 -7.714 1.00 70.06 92 ASN A N 1
ATOM 734 C CA . ASN A 1 92 ? -2.263 16.607 -6.858 1.00 70.06 92 ASN A CA 1
ATOM 735 C C . ASN A 1 92 ? -2.428 18.025 -7.415 1.00 70.06 92 ASN A C 1
ATOM 737 O O . ASN A 1 92 ? -1.813 18.407 -8.421 1.00 70.06 92 ASN A O 1
ATOM 741 N N . ASP A 1 93 ? -3.291 18.778 -6.738 1.00 61.69 93 ASP A N 1
ATOM 742 C CA . ASP A 1 93 ? -3.401 20.231 -6.871 1.00 61.69 93 ASP A CA 1
ATOM 743 C C . ASP A 1 93 ? -2.803 20.947 -5.652 1.00 61.69 93 ASP A C 1
ATOM 745 O O . ASP A 1 93 ? -2.282 22.054 -5.791 1.00 61.69 93 ASP A O 1
ATOM 749 N N . ASN A 1 94 ? -2.828 20.305 -4.473 1.00 64.56 94 ASN A N 1
ATOM 750 C CA . ASN A 1 94 ? -2.162 20.758 -3.253 1.00 64.56 94 ASN A CA 1
ATOM 751 C C . ASN A 1 94 ? -2.074 19.617 -2.211 1.00 64.56 94 ASN A C 1
ATOM 753 O O . ASN A 1 94 ? -3.092 19.016 -1.865 1.00 64.56 94 ASN A O 1
ATOM 757 N N . HIS A 1 95 ? -0.893 19.345 -1.641 1.00 65.56 95 HIS A N 1
ATOM 758 C CA . HIS A 1 95 ? -0.712 18.275 -0.637 1.00 65.56 95 HIS A CA 1
ATOM 759 C C . HIS A 1 95 ? -1.422 18.561 0.697 1.00 65.56 95 HIS A C 1
ATOM 761 O O . HIS A 1 95 ? -1.663 17.640 1.477 1.00 65.56 95 HIS A O 1
ATOM 767 N N . ALA A 1 96 ? -1.761 19.825 0.971 1.00 63.19 96 ALA A N 1
ATOM 768 C CA . ALA A 1 96 ? -2.432 20.236 2.206 1.00 63.19 96 ALA A CA 1
ATOM 769 C C . ALA A 1 96 ? -3.819 19.589 2.397 1.00 63.19 96 ALA A C 1
ATOM 771 O O . ALA A 1 96 ? -4.273 19.450 3.531 1.00 63.19 96 ALA A O 1
ATOM 772 N N . ASP A 1 97 ? -4.462 19.146 1.311 1.00 64.56 97 ASP A N 1
ATOM 773 C CA . ASP A 1 97 ? -5.794 18.532 1.328 1.00 64.56 97 ASP A CA 1
ATOM 774 C C . ASP A 1 97 ? -5.780 16.997 1.274 1.00 64.56 97 ASP A C 1
ATOM 776 O O . ASP A 1 97 ? -6.835 16.366 1.120 1.00 64.56 97 ASP A O 1
ATOM 780 N N . LEU A 1 98 ? -4.605 16.373 1.423 1.00 75.69 98 LEU A N 1
ATOM 781 C CA . LEU A 1 98 ? -4.466 14.924 1.348 1.00 75.69 98 LEU A CA 1
ATOM 782 C C . LEU A 1 98 ? -5.224 14.233 2.490 1.00 75.69 98 LEU A C 1
ATOM 784 O O . LEU A 1 98 ? -4.781 14.191 3.639 1.00 75.69 98 LEU A O 1
ATOM 788 N N . ASN A 1 99 ? -6.372 13.649 2.156 1.00 81.25 99 ASN A N 1
ATOM 789 C CA . ASN A 1 99 ? -7.196 12.917 3.104 1.00 81.25 99 ASN A CA 1
ATOM 790 C C . ASN A 1 99 ? -7.771 11.639 2.464 1.00 81.25 99 ASN A C 1
ATOM 792 O O . ASN A 1 99 ? -8.877 11.673 1.914 1.00 81.25 99 ASN A O 1
ATOM 796 N N . PRO A 1 100 ? -7.060 10.500 2.576 1.00 84.50 100 PRO A N 1
ATOM 797 C CA . PRO A 1 100 ? -7.542 9.210 2.081 1.00 84.50 100 PRO A CA 1
ATOM 798 C C . PRO A 1 100 ? -8.865 8.760 2.719 1.00 84.50 100 PRO A C 1
ATOM 800 O O . PRO A 1 100 ? -9.586 7.964 2.126 1.00 84.50 100 PRO A O 1
ATOM 803 N N . ASP A 1 101 ? -9.224 9.267 3.908 1.00 85.06 101 ASP A N 1
ATOM 804 C CA . ASP A 1 101 ? -10.494 8.941 4.577 1.00 85.06 101 ASP A CA 1
ATOM 805 C C . ASP A 1 101 ? -11.723 9.498 3.833 1.00 85.06 101 ASP A C 1
ATOM 807 O O . ASP A 1 101 ? -12.834 9.031 4.072 1.00 85.06 101 ASP A O 1
ATOM 811 N N . LYS A 1 102 ? -11.546 10.440 2.892 1.00 84.44 102 LYS A N 1
ATOM 812 C CA . LYS A 1 102 ? -12.625 10.910 2.002 1.00 84.44 102 LYS A CA 1
ATOM 813 C C . LYS A 1 102 ? -13.006 9.889 0.923 1.00 84.44 102 LYS A C 1
ATOM 815 O O . LYS A 1 102 ? -14.047 10.042 0.290 1.00 84.44 102 LYS A O 1
ATOM 820 N N . HIS A 1 103 ? -12.177 8.870 0.698 1.00 85.12 103 HIS A N 1
ATOM 821 C CA . HIS A 1 103 ? -12.381 7.868 -0.342 1.00 85.12 103 HIS A CA 1
ATOM 822 C C . HIS A 1 103 ? -12.902 6.567 0.255 1.00 85.12 103 HIS A C 1
ATOM 824 O O . HIS A 1 103 ? -12.347 6.039 1.223 1.00 85.12 103 HIS A O 1
ATOM 830 N N . GLN A 1 104 ? -13.950 6.018 -0.359 1.00 86.69 104 GLN A N 1
ATOM 831 C CA . GLN A 1 104 ? -14.390 4.669 -0.039 1.00 86.69 104 GLN A CA 1
ATOM 832 C C . GLN A 1 104 ? -13.324 3.679 -0.540 1.00 86.69 104 GLN A C 1
ATOM 834 O O . GLN A 1 104 ? -12.978 3.727 -1.723 1.00 86.69 104 GLN A O 1
ATOM 839 N N . PRO A 1 105 ? -12.764 2.823 0.334 1.00 90.88 105 PRO A N 1
ATOM 840 C CA . PRO A 1 105 ? -11.767 1.849 -0.080 1.00 90.88 105 PRO A CA 1
ATOM 841 C C . PRO A 1 105 ? -12.395 0.804 -1.006 1.00 90.88 105 PRO A C 1
ATOM 843 O O . PRO A 1 105 ? -13.465 0.275 -0.706 1.00 90.88 105 PRO A O 1
ATOM 846 N N . ALA A 1 106 ? -11.705 0.485 -2.095 1.00 92.12 106 ALA A N 1
ATOM 847 C CA . ALA A 1 106 ? -12.040 -0.611 -2.993 1.00 92.12 106 ALA A CA 1
ATOM 848 C C . ALA A 1 106 ? -10.998 -1.726 -2.857 1.00 92.12 106 ALA A C 1
ATOM 850 O O . ALA A 1 106 ? -9.799 -1.459 -2.918 1.00 92.12 106 ALA A O 1
ATOM 851 N N . SER A 1 107 ? -11.441 -2.968 -2.684 1.00 93.00 107 SER A N 1
ATOM 852 C CA . SER A 1 107 ? -10.547 -4.126 -2.758 1.00 93.00 107 SER A CA 1
ATOM 853 C C . SER A 1 107 ? -10.222 -4.437 -4.212 1.00 93.00 107 SER A C 1
ATOM 855 O O . SER A 1 107 ? -11.132 -4.501 -5.041 1.00 93.00 107 SER A O 1
ATOM 857 N N . ILE A 1 108 ? -8.940 -4.634 -4.515 1.00 93.50 108 ILE A N 1
ATOM 858 C CA . ILE A 1 108 ? -8.485 -5.080 -5.833 1.00 93.50 108 ILE A CA 1
ATOM 859 C C . ILE A 1 108 ? -7.480 -6.231 -5.692 1.00 93.50 108 ILE A C 1
ATOM 861 O O . ILE A 1 108 ? -6.575 -6.147 -4.856 1.00 93.50 108 ILE A O 1
ATOM 865 N N . PRO A 1 109 ? -7.596 -7.296 -6.498 1.00 93.88 109 PRO A N 1
ATOM 866 C CA . PRO A 1 109 ? -6.565 -8.321 -6.599 1.00 93.88 109 PRO A CA 1
ATOM 867 C C . PRO A 1 109 ? -5.242 -7.733 -7.099 1.00 93.88 109 PRO A C 1
ATOM 869 O O . PRO A 1 109 ? -5.226 -6.853 -7.962 1.00 93.88 109 PRO A O 1
ATOM 872 N N . LEU A 1 110 ? -4.115 -8.263 -6.623 1.00 92.62 110 LEU A N 1
ATOM 873 C CA . LEU A 1 110 ? -2.788 -7.879 -7.110 1.00 92.62 110 LEU A CA 1
ATOM 874 C C . LEU A 1 110 ? -2.653 -8.084 -8.629 1.00 92.62 110 LEU A C 1
ATOM 876 O O . LEU A 1 110 ? -1.994 -7.291 -9.298 1.00 92.62 110 LEU A O 1
ATOM 880 N N . ALA A 1 111 ? -3.296 -9.120 -9.175 1.00 91.44 111 ALA A N 1
ATOM 881 C CA . ALA A 1 111 ? -3.302 -9.411 -10.609 1.00 91.44 111 ALA A CA 1
ATOM 882 C C . ALA A 1 111 ? -3.930 -8.288 -11.459 1.00 91.44 111 ALA A C 1
ATOM 884 O O . ALA A 1 111 ? -3.532 -8.108 -12.609 1.00 91.44 111 ALA A O 1
ATOM 885 N N . ASP A 1 112 ? -4.842 -7.503 -10.879 1.00 90.81 112 ASP A N 1
ATOM 886 C CA . ASP A 1 112 ? -5.557 -6.418 -11.563 1.00 90.81 112 ASP A CA 1
ATOM 887 C C . ASP A 1 112 ? -4.826 -5.073 -11.437 1.00 90.81 112 ASP A C 1
ATOM 889 O O . ASP A 1 112 ? -5.195 -4.077 -12.067 1.00 90.81 112 ASP A O 1
ATOM 893 N N . LEU A 1 113 ? -3.754 -5.021 -10.643 1.00 87.56 113 LEU A N 1
ATOM 894 C CA . LEU A 1 113 ? -2.982 -3.808 -10.420 1.00 87.56 113 LEU A CA 1
ATOM 895 C C . LEU A 1 113 ? -2.376 -3.229 -11.724 1.00 87.56 113 LEU A C 1
ATOM 897 O O . LEU A 1 113 ? -2.503 -2.021 -11.939 1.00 87.56 113 LEU A O 1
ATOM 901 N N . PRO A 1 114 ? -1.797 -4.023 -12.652 1.00 84.50 114 PRO A N 1
ATOM 902 C CA . PRO A 1 114 ? -1.367 -3.522 -13.961 1.00 84.50 114 PRO A CA 1
ATOM 903 C C . PRO A 1 114 ? -2.506 -2.903 -14.779 1.00 84.50 114 PRO A C 1
ATOM 905 O O . PRO A 1 114 ? -2.302 -1.909 -15.480 1.00 84.50 114 PRO A O 1
ATOM 908 N N . GLU A 1 115 ? -3.716 -3.456 -14.681 1.00 84.62 115 GLU A N 1
ATOM 909 C CA . GLU A 1 115 ? -4.876 -2.916 -15.382 1.00 84.62 115 GLU A CA 1
ATOM 910 C C . GLU A 1 115 ? -5.347 -1.597 -14.756 1.00 84.62 115 GLU A C 1
ATOM 912 O O . GLU A 1 115 ? -5.677 -0.658 -15.484 1.00 84.62 115 GLU A O 1
ATOM 917 N N . LEU A 1 116 ? -5.304 -1.471 -13.424 1.00 85.19 116 LEU A N 1
ATOM 918 C CA . LEU A 1 116 ? -5.563 -0.206 -12.728 1.00 85.19 116 LEU A CA 1
ATOM 919 C C . LEU A 1 116 ? -4.661 0.915 -13.268 1.00 85.19 116 LEU A C 1
ATOM 921 O O . LEU A 1 116 ? -5.135 2.022 -13.539 1.00 85.19 116 LEU A O 1
ATOM 925 N N . PHE A 1 117 ? -3.380 0.604 -13.479 1.00 80.12 117 PHE A N 1
ATOM 926 C CA . PHE A 1 117 ? -2.414 1.507 -14.098 1.00 80.12 117 PHE A CA 1
ATOM 927 C C . PHE A 1 117 ? -2.779 1.838 -15.553 1.00 80.12 117 PHE A C 1
ATOM 929 O O . PHE A 1 117 ? -2.785 3.003 -15.952 1.00 80.12 117 PHE A O 1
ATOM 936 N N . ALA A 1 118 ? -3.157 0.840 -16.353 1.00 79.06 118 ALA A N 1
ATOM 937 C CA . ALA A 1 118 ? -3.522 1.035 -17.757 1.00 79.06 118 ALA A CA 1
ATOM 938 C C . ALA A 1 118 ? -4.801 1.873 -17.952 1.00 79.06 118 ALA A C 1
ATOM 940 O O . ALA A 1 118 ? -4.880 2.672 -18.890 1.00 79.06 118 ALA A O 1
ATOM 941 N N . ARG A 1 119 ? -5.787 1.730 -17.055 1.00 73.62 119 ARG A N 1
ATOM 942 C CA . ARG A 1 119 ? -7.078 2.443 -17.092 1.00 73.62 119 ARG A CA 1
ATOM 943 C C . ARG A 1 119 ? -6.962 3.937 -16.799 1.00 73.62 119 ARG A C 1
ATOM 945 O O . ARG A 1 119 ? -7.926 4.667 -17.021 1.00 73.62 119 ARG A O 1
ATOM 952 N N . LYS A 1 120 ? -5.792 4.401 -16.344 1.00 68.31 120 LYS A N 1
ATOM 953 C CA . LYS A 1 120 ? -5.546 5.798 -15.968 1.00 68.31 120 LYS A CA 1
ATOM 954 C C . LYS A 1 120 ? -6.534 6.282 -14.900 1.00 68.31 120 LYS A C 1
ATOM 956 O O . LYS A 1 120 ? -7.047 7.395 -14.969 1.00 68.31 120 LYS A O 1
ATOM 961 N N . THR A 1 121 ? -6.839 5.438 -13.917 1.00 66.81 121 THR A N 1
ATOM 962 C CA . THR A 1 121 ? -7.656 5.851 -12.773 1.00 66.81 121 THR A CA 1
ATOM 963 C C . THR A 1 121 ? -6.871 6.871 -11.959 1.00 66.81 121 THR A C 1
ATOM 965 O O . THR A 1 121 ? -5.824 6.549 -11.409 1.00 66.81 121 THR A O 1
ATOM 968 N N . PHE A 1 122 ? -7.363 8.106 -11.893 1.00 68.19 122 PHE A N 1
ATOM 969 C CA . PHE A 1 122 ? -6.626 9.223 -11.293 1.00 68.19 122 PHE A CA 1
ATOM 970 C C . PHE A 1 122 ? -7.025 9.537 -9.850 1.00 68.19 122 PHE A C 1
ATOM 972 O O . PHE A 1 122 ? -6.446 10.433 -9.241 1.00 68.19 122 PHE A O 1
ATOM 979 N N . ASN A 1 123 ? -8.033 8.849 -9.310 1.00 81.19 123 ASN A N 1
ATOM 980 C CA . ASN A 1 123 ? -8.508 9.107 -7.960 1.00 81.19 123 ASN A CA 1
ATOM 981 C C . ASN A 1 123 ? -9.129 7.856 -7.325 1.00 81.19 123 ASN A C 1
ATOM 983 O O . ASN A 1 123 ? -10.096 7.317 -7.862 1.00 81.19 123 ASN A O 1
ATOM 987 N N . GLY A 1 124 ? -8.597 7.393 -6.195 1.00 88.31 124 GLY A N 1
ATOM 988 C CA . GLY A 1 124 ? -9.145 6.243 -5.482 1.00 88.31 124 GLY A CA 1
ATOM 989 C C . GLY A 1 124 ? -8.231 5.677 -4.403 1.00 88.31 124 GLY A C 1
ATOM 990 O O . GLY A 1 124 ? -7.014 5.859 -4.429 1.00 88.31 124 GLY A O 1
ATOM 991 N N . LEU A 1 125 ? -8.846 4.967 -3.457 1.00 92.75 125 LEU A N 1
ATOM 992 C CA . LEU A 1 125 ? -8.176 4.255 -2.378 1.00 92.75 125 LEU A CA 1
ATOM 993 C C . LEU A 1 125 ? -8.374 2.751 -2.570 1.00 92.75 125 LEU A C 1
ATOM 995 O O . LEU A 1 125 ? -9.505 2.270 -2.552 1.00 92.75 125 LEU A O 1
ATOM 999 N N . PHE A 1 126 ? -7.280 2.018 -2.720 1.00 93.69 126 PHE A N 1
ATOM 1000 C CA . PHE A 1 126 ? -7.283 0.619 -3.122 1.00 93.69 126 PHE A CA 1
ATOM 1001 C C . PHE A 1 126 ? -6.605 -0.250 -2.069 1.00 93.69 126 PHE A C 1
ATOM 1003 O O . PHE A 1 126 ? -5.443 -0.033 -1.727 1.00 93.69 126 PHE A O 1
ATOM 1010 N N . LEU A 1 127 ? -7.331 -1.239 -1.559 1.00 94.50 127 LEU A N 1
ATOM 1011 C CA . LEU A 1 127 ? -6.802 -2.285 -0.692 1.00 94.50 127 LEU A CA 1
ATOM 1012 C C . LEU A 1 127 ? -6.345 -3.436 -1.585 1.00 94.50 127 LEU A C 1
ATOM 1014 O O . LEU A 1 127 ? -7.163 -4.025 -2.287 1.00 94.50 127 LEU A O 1
ATOM 1018 N N . ILE A 1 128 ? -5.048 -3.740 -1.582 1.00 94.62 128 ILE A N 1
ATOM 1019 C CA . ILE A 1 128 ? -4.511 -4.780 -2.461 1.00 94.62 128 ILE A CA 1
ATOM 1020 C C . ILE A 1 128 ? -4.657 -6.151 -1.804 1.00 94.62 128 ILE A C 1
ATOM 1022 O O . ILE A 1 128 ? -4.250 -6.369 -0.658 1.00 94.62 128 ILE A O 1
ATOM 1026 N N . GLU A 1 129 ? -5.249 -7.082 -2.533 1.00 92.50 129 GLU A N 1
ATOM 1027 C CA . GLU A 1 12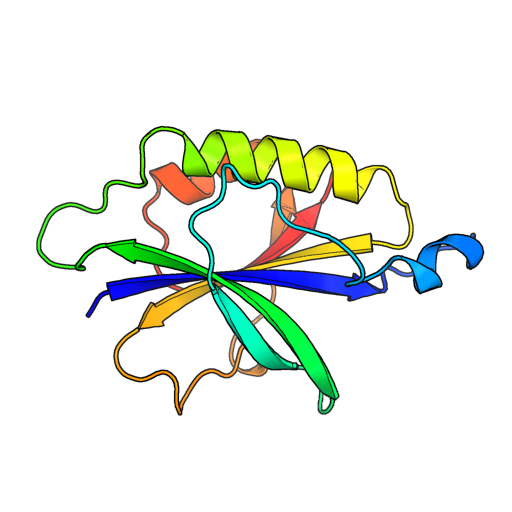9 ? -5.476 -8.460 -2.113 1.00 92.50 129 GLU A CA 1
ATOM 1028 C C . GLU A 1 129 ? -4.605 -9.425 -2.924 1.00 92.50 129 GLU A C 1
ATOM 1030 O O . GLU A 1 129 ? -3.986 -9.031 -3.912 1.00 92.50 129 GLU A O 1
ATOM 1035 N N . LYS A 1 130 ? -4.471 -10.665 -2.443 1.00 85.69 130 LYS A N 1
ATOM 1036 C CA . LYS A 1 130 ? -3.693 -11.695 -3.146 1.00 85.69 130 LYS A CA 1
ATOM 1037 C C . LYS A 1 130 ? -4.379 -12.114 -4.437 1.00 85.69 130 LYS A C 1
ATOM 1039 O O . LYS A 1 130 ? -5.623 -12.205 -4.416 1.00 85.69 130 LYS A O 1
#

Radius of gyration: 14.2 Å; chains: 1; bounding box: 31×36×38 Å

pLDDT: mean 81.37, std 12.26, range [41.59, 94.94]